Protein AF-A0A3C1A885-F1 (afdb_monomer_lite)

pLDDT: mean 93.58, std 5.58, range [60.38, 97.75]

Sequence (99 aa):
EGSVKLTDINEAVAAEGTKEALEAAEADIKSGKIKVFDTATFTVEGKALDSYLADVDTDENYTPDTEVIKDGYFHESEMRSAPYFDLNIDGITLLNKMF

Structure (mmCIF, N/CA/C/O backbone):
data_AF-A0A3C1A885-F1
#
_entry.id   AF-A0A3C1A885-F1
#
loop_
_atom_site.group_PDB
_atom_site.id
_atom_site.type_symbol
_atom_site.label_atom_id
_atom_site.label_alt_id
_atom_site.label_comp_id
_atom_site.label_asym_id
_atom_site.label_entity_id
_atom_site.label_seq_id
_atom_site.pdbx_PDB_ins_code
_atom_site.Cartn_x
_atom_site.Cartn_y
_atom_site.Cartn_z
_atom_site.occupancy
_atom_site.B_iso_or_equiv
_atom_site.auth_seq_id
_atom_site.auth_comp_id
_atom_site.auth_asym_id
_atom_site.auth_atom_id
_atom_site.pdbx_PDB_model_num
ATOM 1 N N . GLU A 1 1 ? 8.348 12.301 9.957 1.00 79.00 1 GLU A N 1
ATOM 2 C CA . GLU A 1 1 ? 7.207 12.011 10.854 1.00 79.00 1 GLU A CA 1
ATOM 3 C C . GLU A 1 1 ? 6.356 13.275 11.014 1.00 79.00 1 GLU A C 1
ATOM 5 O O . GLU A 1 1 ? 6.925 14.360 10.982 1.00 79.00 1 GLU A O 1
ATOM 10 N N . GLY A 1 2 ? 5.026 13.167 11.129 1.00 84.88 2 GLY A N 1
ATOM 11 C CA . GLY A 1 2 ? 4.135 14.309 11.417 1.00 84.88 2 GLY A CA 1
ATOM 12 C C . GLY A 1 2 ? 3.459 15.004 10.224 1.00 84.88 2 GLY A C 1
ATOM 13 O O . GLY A 1 2 ? 2.619 15.875 10.454 1.00 84.88 2 GLY A O 1
ATOM 14 N N . SER A 1 3 ? 3.769 14.615 8.981 1.00 88.38 3 SER A N 1
ATOM 15 C CA . SER A 1 3 ? 3.125 15.153 7.764 1.00 88.38 3 SER A CA 1
ATOM 16 C C . SER A 1 3 ? 1.689 14.659 7.553 1.00 88.38 3 SER A C 1
ATOM 18 O O . SER A 1 3 ? 0.923 15.293 6.837 1.00 88.38 3 SER A O 1
ATOM 20 N N . VAL A 1 4 ? 1.325 13.536 8.177 1.00 90.56 4 VAL A N 1
ATOM 21 C CA . VAL A 1 4 ? -0.011 12.929 8.132 1.00 90.56 4 VAL A CA 1
ATOM 22 C C . VAL A 1 4 ? -0.532 12.832 9.561 1.00 90.56 4 VAL A C 1
ATOM 24 O O . VAL A 1 4 ? 0.226 12.473 10.466 1.00 90.56 4 VAL A O 1
ATOM 27 N N . LYS A 1 5 ? -1.803 13.188 9.772 1.00 92.06 5 LYS A N 1
ATOM 28 C CA . LYS A 1 5 ? -2.471 13.147 11.078 1.00 92.06 5 LYS A CA 1
ATOM 29 C C . LYS A 1 5 ? -3.913 12.688 10.924 1.00 92.06 5 LYS A C 1
ATOM 31 O O . LYS A 1 5 ? -4.571 13.051 9.951 1.00 92.06 5 LYS A O 1
ATOM 36 N N . LEU A 1 6 ? -4.389 11.935 11.909 1.00 92.75 6 LEU A N 1
ATOM 37 C CA . LEU A 1 6 ? -5.800 11.606 12.055 1.00 92.75 6 LEU A CA 1
ATOM 38 C C . LEU A 1 6 ? -6.517 12.743 12.788 1.00 92.75 6 LEU A C 1
ATOM 40 O O . LEU A 1 6 ? -5.952 13.374 13.683 1.00 92.75 6 LEU A O 1
ATOM 44 N N . THR A 1 7 ? -7.752 13.021 12.384 1.00 93.94 7 THR A N 1
ATOM 45 C CA . THR A 1 7 ? -8.672 13.845 13.174 1.00 93.94 7 THR A CA 1
ATOM 46 C C . THR A 1 7 ? -9.214 13.042 14.352 1.00 93.94 7 THR A C 1
ATOM 48 O O . THR A 1 7 ? -9.151 11.812 14.348 1.00 93.94 7 THR A O 1
ATOM 51 N N . ASP A 1 8 ? -9.816 13.729 15.320 1.00 94.06 8 ASP A N 1
ATOM 52 C CA . ASP A 1 8 ? -10.474 13.069 16.446 1.00 94.06 8 ASP A CA 1
ATOM 53 C C . ASP A 1 8 ? -11.612 12.139 15.985 1.00 94.06 8 ASP A C 1
ATOM 55 O O . ASP A 1 8 ? -12.298 12.393 14.987 1.00 94.06 8 ASP A O 1
ATOM 59 N N . ILE A 1 9 ? -11.810 11.049 16.728 1.00 94.38 9 ILE A N 1
ATOM 60 C CA . ILE A 1 9 ? -12.836 10.040 16.449 1.00 94.38 9 ILE A CA 1
ATOM 61 C C . ILE A 1 9 ? -14.205 10.564 16.890 1.00 94.38 9 ILE A C 1
ATOM 63 O O . ILE A 1 9 ? -14.365 11.080 17.994 1.00 94.38 9 ILE A O 1
ATOM 67 N N . ASN A 1 10 ? -15.226 10.369 16.052 1.00 95.81 10 ASN A N 1
ATOM 68 C CA . ASN A 1 10 ? -16.608 10.604 16.454 1.00 95.81 10 ASN A CA 1
ATOM 69 C C . ASN A 1 10 ? -17.122 9.435 17.313 1.00 95.81 10 ASN A C 1
ATOM 71 O O . ASN A 1 10 ? -17.649 8.447 16.796 1.00 95.81 10 ASN A O 1
ATOM 75 N N . GLU A 1 11 ? -16.990 9.568 18.631 1.00 93.62 11 GLU A N 1
ATOM 76 C CA . GLU A 1 11 ? -17.381 8.544 19.611 1.00 93.62 11 GLU A CA 1
ATOM 77 C C . GLU A 1 11 ? -18.879 8.193 19.580 1.00 93.62 11 GLU A C 1
ATOM 79 O O . GLU A 1 11 ? -19.260 7.115 20.021 1.00 93.62 11 GLU A O 1
ATOM 84 N N . ALA A 1 12 ? -19.742 9.049 19.017 1.00 95.88 12 ALA A N 1
ATOM 85 C CA . ALA A 1 12 ? -21.178 8.768 18.923 1.00 95.88 12 ALA A CA 1
ATOM 86 C C . ALA A 1 12 ? -21.530 7.691 17.881 1.00 95.88 12 ALA A C 1
ATOM 88 O O . ALA A 1 12 ? -22.640 7.160 17.901 1.00 95.88 12 ALA A O 1
ATOM 89 N N . VAL A 1 13 ? -20.622 7.405 16.942 1.00 96.38 13 VAL A N 1
ATOM 90 C CA . VAL A 1 13 ? -20.850 6.456 15.835 1.00 96.38 13 VAL A CA 1
ATOM 91 C C . VAL A 1 13 ? -19.765 5.393 15.722 1.00 96.38 13 VAL A C 1
ATOM 93 O O . VAL A 1 13 ? -19.976 4.379 15.059 1.00 96.38 13 VAL A O 1
ATOM 96 N N . ALA A 1 14 ? -18.605 5.619 16.338 1.00 96.44 14 ALA A N 1
ATOM 97 C CA . ALA A 1 14 ? -17.533 4.644 16.361 1.00 96.44 14 ALA A CA 1
ATOM 98 C C . ALA A 1 14 ? -17.965 3.402 17.151 1.00 96.44 14 ALA A C 1
ATOM 100 O O . ALA A 1 14 ? -18.507 3.500 18.251 1.00 96.44 14 ALA A O 1
ATOM 101 N N . ALA A 1 15 ? -17.708 2.224 16.586 1.00 97.44 15 ALA A N 1
ATOM 102 C CA . ALA A 1 15 ? -17.913 0.973 17.300 1.00 97.44 15 ALA A CA 1
ATOM 103 C C . ALA A 1 15 ? -16.904 0.845 18.454 1.00 97.44 15 ALA A C 1
ATOM 105 O O . ALA A 1 15 ? -15.793 1.385 18.385 1.00 97.44 15 ALA A O 1
ATOM 106 N N . GLU A 1 16 ? -17.266 0.091 19.490 1.00 96.38 16 GLU A N 1
ATOM 107 C CA . GLU A 1 16 ? -16.341 -0.276 20.565 1.00 96.38 16 GLU A CA 1
ATOM 108 C C . GLU A 1 16 ? -15.069 -0.921 19.981 1.00 96.38 16 GLU A C 1
ATOM 110 O O . GLU A 1 16 ? -15.148 -1.745 19.068 1.00 96.38 16 GLU A O 1
ATOM 115 N N . GLY A 1 17 ? -13.892 -0.507 20.461 1.00 96.31 17 GLY A N 1
ATOM 116 C CA . GLY A 1 17 ? -12.595 -0.974 19.955 1.00 96.31 17 GLY A CA 1
ATOM 117 C C . GLY A 1 17 ? -12.019 -0.184 18.771 1.00 96.31 17 GLY A C 1
ATOM 118 O O . GLY A 1 17 ? -10.881 -0.430 18.371 1.00 96.31 17 GLY A O 1
ATOM 119 N N . THR A 1 18 ? -12.766 0.764 18.184 1.00 96.88 18 THR A N 1
ATOM 120 C CA . THR A 1 18 ? -12.292 1.532 17.011 1.00 96.88 18 THR A CA 1
ATOM 121 C C . THR A 1 18 ? -11.036 2.342 17.328 1.00 96.88 18 THR A C 1
ATOM 123 O O . THR A 1 18 ? -10.109 2.388 16.521 1.00 96.88 18 THR A O 1
ATOM 126 N N . LYS A 1 19 ? -10.995 2.983 18.499 1.00 95.38 19 LYS A N 1
ATOM 127 C CA . LYS A 1 19 ? -9.870 3.833 18.896 1.00 95.38 19 LYS A CA 1
ATOM 128 C C . LYS A 1 19 ? -8.602 3.011 19.093 1.00 95.38 19 LYS A C 1
ATOM 130 O O . LYS A 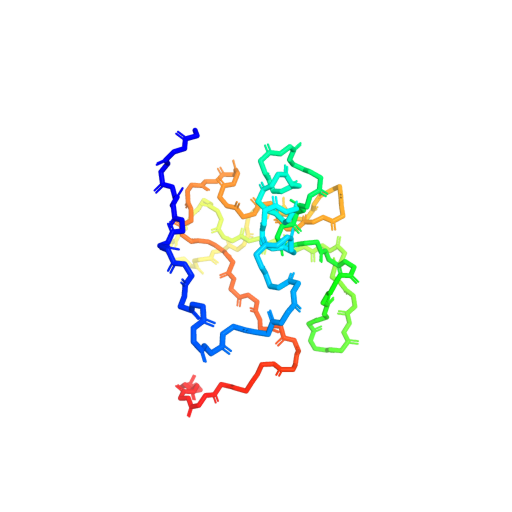1 19 ? -7.566 3.346 18.532 1.00 95.38 19 LYS A O 1
ATOM 135 N N . GLU A 1 20 ? -8.715 1.901 19.809 1.00 96.06 20 GLU A N 1
ATOM 136 C CA . GLU A 1 20 ? -7.615 0.984 20.090 1.00 96.06 20 GLU A CA 1
ATOM 137 C C . GLU A 1 20 ? -7.059 0.372 18.797 1.00 96.06 20 GLU A C 1
ATOM 139 O O . GLU A 1 20 ? -5.844 0.270 18.629 1.00 96.06 20 GLU A O 1
ATOM 144 N N . ALA A 1 21 ? -7.934 0.008 17.853 1.00 96.69 21 ALA A N 1
ATOM 145 C CA . ALA A 1 21 ? -7.524 -0.513 16.552 1.00 96.69 21 ALA A CA 1
ATOM 146 C C . ALA A 1 21 ? -6.777 0.535 15.709 1.00 96.69 21 ALA A C 1
ATOM 148 O O . ALA A 1 21 ? -5.773 0.206 15.075 1.00 96.69 21 ALA A O 1
ATOM 149 N N . LEU A 1 22 ? -7.234 1.793 15.715 1.00 96.25 22 LEU A N 1
ATOM 150 C CA . LEU A 1 22 ? -6.566 2.887 15.006 1.00 96.25 22 LEU A CA 1
ATOM 151 C C . LEU A 1 22 ? -5.202 3.216 15.616 1.00 96.25 22 LEU A C 1
ATOM 153 O O . LEU A 1 22 ? -4.231 3.342 14.876 1.00 96.25 22 LEU A O 1
ATOM 157 N N . GLU A 1 23 ? -5.105 3.300 16.944 1.00 95.25 23 GLU A N 1
ATOM 158 C CA . GLU A 1 23 ? -3.836 3.544 17.643 1.00 95.25 23 GLU A CA 1
ATOM 159 C C . GLU A 1 23 ? -2.822 2.418 17.378 1.00 95.25 23 GLU A C 1
ATOM 161 O O . GLU A 1 23 ? -1.644 2.686 17.125 1.00 95.25 23 GLU A O 1
ATOM 166 N N . ALA A 1 24 ? -3.277 1.158 17.363 1.00 97.19 24 ALA A N 1
ATOM 167 C CA . ALA A 1 24 ? -2.438 0.013 17.018 1.00 97.19 24 ALA A CA 1
ATOM 168 C C . ALA A 1 24 ? -1.949 0.071 15.561 1.00 97.19 24 ALA A C 1
ATOM 170 O O . ALA A 1 24 ? -0.755 -0.099 15.306 1.00 97.19 24 ALA A O 1
ATOM 171 N N . ALA A 1 25 ? -2.842 0.361 14.609 1.00 96.69 25 ALA A N 1
ATOM 172 C CA . ALA A 1 25 ? -2.478 0.503 13.201 1.00 96.69 25 ALA A CA 1
ATOM 173 C C . ALA A 1 25 ? -1.518 1.683 12.974 1.00 96.69 25 ALA A C 1
ATOM 175 O O . ALA A 1 25 ? -0.550 1.555 12.228 1.00 96.69 25 ALA A O 1
ATOM 176 N N . GLU A 1 26 ? -1.732 2.815 13.648 1.00 94.94 26 GLU A N 1
ATOM 177 C CA . GLU A 1 26 ? -0.844 3.977 13.573 1.00 94.94 26 GLU A CA 1
ATOM 178 C C . GLU A 1 26 ? 0.567 3.638 14.073 1.00 94.94 26 GLU A C 1
ATOM 180 O O . GLU A 1 26 ? 1.554 3.978 13.415 1.00 94.94 26 GLU A O 1
ATOM 185 N N . ALA A 1 27 ? 0.682 2.941 15.208 1.00 95.69 27 ALA A N 1
ATOM 186 C CA . ALA A 1 27 ? 1.968 2.496 15.742 1.00 95.69 27 ALA A CA 1
ATOM 187 C C . ALA A 1 27 ? 2.674 1.499 14.803 1.00 95.69 27 ALA A C 1
ATOM 189 O O . ALA A 1 27 ? 3.884 1.601 14.568 1.00 95.69 27 ALA A O 1
ATOM 190 N N . ASP A 1 28 ? 1.925 0.564 14.221 1.00 97.00 28 ASP A N 1
ATOM 191 C CA . ASP A 1 28 ? 2.456 -0.425 13.285 1.00 97.00 28 ASP A CA 1
ATOM 192 C C . ASP A 1 28 ? 2.902 0.210 11.953 1.00 97.00 28 ASP A C 1
ATOM 194 O O . ASP A 1 28 ? 3.927 -0.188 11.399 1.00 97.00 28 ASP A O 1
ATOM 198 N N . ILE A 1 29 ? 2.206 1.241 11.462 1.00 94.62 29 ILE A N 1
ATOM 199 C CA . ILE A 1 29 ? 2.631 2.017 10.285 1.00 94.62 29 ILE A CA 1
ATOM 200 C C . ILE A 1 29 ? 3.892 2.829 10.606 1.00 94.62 29 ILE A C 1
ATOM 202 O O . ILE A 1 29 ? 4.857 2.797 9.844 1.00 94.62 29 ILE A O 1
ATOM 206 N N . LYS A 1 30 ? 3.934 3.521 11.754 1.00 93.12 30 LYS A N 1
ATOM 207 C CA . LYS A 1 30 ? 5.103 4.319 12.177 1.00 93.12 30 LYS A CA 1
ATOM 208 C C . LYS A 1 30 ? 6.362 3.478 12.361 1.00 93.12 30 LYS A C 1
ATOM 210 O O . LYS A 1 30 ? 7.451 3.927 12.017 1.00 93.12 30 LYS A O 1
ATOM 215 N N . SER A 1 31 ? 6.218 2.269 12.900 1.00 95.25 31 SER A N 1
ATOM 216 C CA . SER A 1 31 ? 7.332 1.328 13.065 1.00 95.25 31 SER A CA 1
ATOM 217 C C . SER A 1 31 ? 7.742 0.634 11.761 1.00 95.25 31 SER A C 1
ATOM 219 O O . SER A 1 31 ? 8.767 -0.044 11.733 1.00 95.25 31 SER A O 1
ATOM 221 N N . GLY A 1 32 ? 6.966 0.795 10.684 1.00 93.19 32 GLY A N 1
ATOM 222 C CA . GLY A 1 32 ? 7.182 0.119 9.407 1.00 93.19 32 GLY A CA 1
ATOM 223 C C . GLY A 1 32 ? 6.803 -1.363 9.416 1.00 93.19 32 GLY A C 1
ATOM 224 O O . GLY A 1 32 ? 7.125 -2.065 8.459 1.00 93.19 32 GLY A O 1
ATOM 225 N N . LYS A 1 33 ? 6.135 -1.842 10.475 1.00 96.06 33 LYS A N 1
ATOM 226 C CA . LYS A 1 33 ? 5.609 -3.209 10.573 1.00 96.06 33 LYS A CA 1
ATOM 227 C C . LYS A 1 33 ? 4.481 -3.440 9.572 1.00 96.06 33 LYS A C 1
ATOM 229 O O . LYS A 1 33 ? 4.443 -4.494 8.948 1.00 96.06 33 LYS A O 1
ATOM 234 N N . ILE A 1 34 ? 3.580 -2.469 9.415 1.00 96.31 34 ILE A N 1
ATOM 235 C CA . ILE A 1 34 ? 2.607 -2.471 8.320 1.00 96.31 34 ILE A CA 1
ATOM 236 C C . ILE A 1 34 ? 3.238 -1.787 7.112 1.00 96.31 34 ILE A C 1
ATOM 238 O O . ILE A 1 34 ? 3.624 -0.618 7.168 1.00 96.31 34 ILE A O 1
ATOM 242 N N . LYS A 1 35 ? 3.282 -2.515 5.998 1.00 95.62 35 LYS A N 1
ATOM 243 C CA . LYS A 1 35 ? 3.518 -1.967 4.665 1.00 95.62 35 LYS A CA 1
ATOM 244 C C . LYS A 1 35 ? 2.156 -1.815 3.997 1.00 95.62 35 LYS A C 1
ATOM 246 O O . LYS A 1 35 ? 1.465 -2.803 3.790 1.00 95.62 35 LYS A O 1
ATOM 251 N N . VAL A 1 36 ? 1.739 -0.578 3.714 1.00 94.31 36 VAL A N 1
ATOM 252 C CA . VAL A 1 36 ? 0.375 -0.279 3.217 1.00 94.31 36 VAL A CA 1
ATOM 253 C C . VAL A 1 36 ? 0.053 -1.043 1.927 1.00 94.31 36 VAL A C 1
ATOM 255 O O . VAL A 1 36 ? -1.085 -1.457 1.737 1.00 94.31 36 VAL A O 1
ATOM 258 N N . PHE A 1 37 ? 1.062 -1.275 1.086 1.00 96.06 37 PHE A N 1
ATOM 259 C CA . PHE A 1 37 ? 0.951 -2.036 -0.157 1.00 96.06 37 PHE A CA 1
ATOM 260 C C . PHE A 1 37 ? 1.669 -3.395 -0.078 1.00 96.06 37 PHE A C 1
ATOM 262 O O . PHE A 1 37 ? 2.397 -3.774 -0.995 1.00 96.06 37 PHE A O 1
ATOM 269 N N . 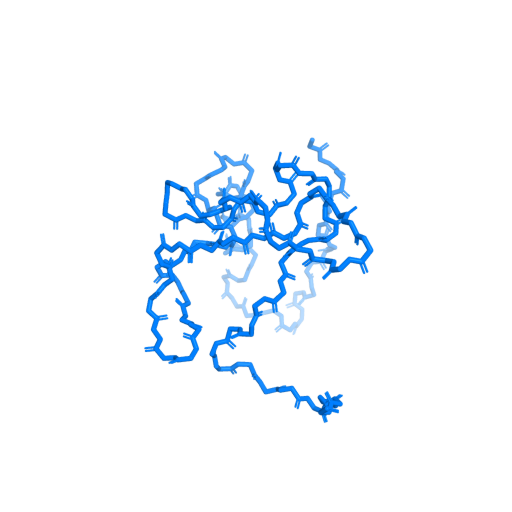ASP A 1 38 ? 1.494 -4.122 1.028 1.00 97.50 38 ASP A N 1
ATOM 270 C CA . ASP A 1 38 ? 1.926 -5.520 1.161 1.00 97.50 38 ASP A CA 1
ATOM 271 C C . ASP A 1 38 ? 1.185 -6.409 0.147 1.00 97.50 38 ASP A C 1
ATOM 273 O O . ASP A 1 38 ? -0.044 -6.522 0.174 1.00 97.50 38 ASP A O 1
ATOM 277 N N . THR A 1 39 ? 1.941 -7.047 -0.746 1.00 97.44 39 THR A N 1
ATOM 278 C CA . THR A 1 39 ? 1.416 -7.832 -1.877 1.00 97.44 39 THR A CA 1
ATOM 279 C C . THR A 1 39 ? 0.687 -9.104 -1.450 1.00 97.44 39 THR A C 1
ATOM 281 O O . THR A 1 39 ? -0.085 -9.654 -2.231 1.00 97.44 39 THR A O 1
ATOM 284 N N . ALA A 1 40 ? 0.856 -9.558 -0.205 1.00 97.12 40 ALA A N 1
ATOM 285 C CA . ALA A 1 40 ? 0.103 -10.686 0.336 1.00 97.12 40 ALA A CA 1
ATOM 286 C C . ALA A 1 40 ? -1.325 -10.301 0.767 1.00 97.12 40 ALA A C 1
ATOM 288 O O . ALA A 1 40 ? -2.145 -11.180 1.039 1.00 97.12 40 ALA A O 1
ATOM 289 N N . THR A 1 41 ? -1.629 -9.002 0.863 1.00 96.62 41 THR A N 1
ATOM 290 C CA . THR A 1 41 ? -2.919 -8.499 1.369 1.00 96.62 41 THR A CA 1
ATOM 291 C C . THR A 1 41 ? -3.939 -8.209 0.272 1.00 96.62 41 THR A C 1
ATOM 293 O O . THR A 1 41 ? -5.116 -8.002 0.574 1.00 96.62 41 THR A O 1
ATOM 296 N N . PHE A 1 42 ? -3.518 -8.218 -0.994 1.00 97.38 42 PHE A N 1
ATOM 297 C CA . PHE A 1 42 ? -4.379 -7.929 -2.133 1.00 97.38 42 PHE A CA 1
ATOM 298 C C . PHE A 1 42 ? -3.990 -8.735 -3.375 1.00 97.38 42 PHE A C 1
ATOM 300 O O . PHE A 1 42 ? -2.939 -9.367 -3.432 1.00 97.38 42 PHE A O 1
ATOM 307 N N . THR A 1 43 ? -4.855 -8.704 -4.385 1.00 97.75 43 THR A N 1
ATOM 308 C CA . THR A 1 43 ? -4.603 -9.304 -5.698 1.00 97.75 43 THR A CA 1
ATOM 309 C C . THR A 1 43 ? -4.876 -8.292 -6.801 1.00 97.75 43 THR A C 1
ATOM 311 O O . THR A 1 43 ? -5.590 -7.305 -6.598 1.00 97.75 43 THR A O 1
ATOM 314 N N . VAL A 1 44 ? -4.289 -8.538 -7.969 1.00 97.06 44 VAL A N 1
ATOM 315 C CA . VAL A 1 44 ? -4.526 -7.774 -9.197 1.00 97.06 44 VAL A CA 1
ATOM 316 C C . VAL A 1 44 ? -4.863 -8.768 -10.300 1.00 97.06 44 VAL A C 1
ATOM 318 O O . VAL A 1 44 ? -4.096 -9.696 -10.561 1.00 97.06 44 VAL A O 1
ATOM 321 N N . GLU A 1 45 ? -6.034 -8.612 -10.919 1.00 95.44 45 GLU A N 1
ATOM 322 C CA . GLU A 1 45 ? -6.548 -9.533 -11.946 1.00 95.44 45 GLU A CA 1
ATOM 323 C C . GLU A 1 45 ? -6.623 -10.997 -11.466 1.00 95.44 45 GLU A C 1
ATOM 325 O O . GLU A 1 45 ? -6.377 -11.948 -12.216 1.00 95.44 45 GLU A O 1
ATOM 330 N N . GLY A 1 46 ? -6.950 -11.190 -10.188 1.00 97.19 46 GLY A N 1
ATOM 331 C CA . GLY A 1 46 ? -7.053 -12.489 -9.527 1.00 97.19 46 GLY A CA 1
ATOM 332 C C . GLY A 1 46 ? -5.712 -13.160 -9.228 1.00 97.19 46 GLY A C 1
ATOM 333 O O . GLY A 1 46 ? -5.697 -14.355 -8.925 1.00 97.19 46 GLY A O 1
ATOM 334 N N . LYS A 1 47 ? -4.588 -12.442 -9.337 1.00 97.00 47 LYS A N 1
ATOM 335 C CA . LYS A 1 47 ? -3.237 -12.988 -9.146 1.00 97.00 47 LYS A CA 1
ATOM 336 C C . LYS A 1 47 ? -2.494 -12.285 -8.015 1.00 97.00 47 LYS A C 1
ATOM 338 O O . LYS A 1 47 ? -2.717 -11.105 -7.747 1.00 97.00 47 LYS A O 1
ATOM 343 N N . ALA A 1 48 ? -1.594 -13.038 -7.383 1.00 95.75 48 ALA A N 1
ATOM 344 C CA . ALA A 1 48 ? -0.554 -12.467 -6.539 1.00 95.75 48 ALA A CA 1
ATOM 345 C C . ALA A 1 48 ? 0.382 -11.602 -7.392 1.00 95.75 48 ALA A C 1
ATOM 347 O O . ALA A 1 48 ? 0.556 -11.851 -8.590 1.00 95.75 48 ALA A O 1
ATOM 348 N N . LEU A 1 49 ? 0.955 -10.582 -6.766 1.00 96.38 49 LEU A N 1
ATOM 349 C CA . LEU A 1 49 ? 1.767 -9.585 -7.437 1.00 96.38 49 LEU A CA 1
ATOM 350 C C . LEU A 1 49 ? 3.217 -9.695 -6.954 1.00 96.38 49 LEU A C 1
ATOM 352 O O . LEU A 1 49 ? 3.580 -9.122 -5.934 1.00 96.38 49 LEU A O 1
ATOM 356 N N . ASP A 1 50 ? 4.032 -10.444 -7.696 1.00 95.88 50 ASP A N 1
ATOM 357 C CA . ASP A 1 50 ? 5.412 -10.758 -7.296 1.00 95.88 50 ASP A CA 1
ATOM 358 C C . ASP A 1 50 ? 6.462 -9.810 -7.912 1.00 95.88 50 ASP A C 1
ATOM 360 O O . ASP A 1 50 ? 7.596 -9.751 -7.440 1.00 95.88 50 ASP A O 1
ATOM 364 N N . SER A 1 51 ? 6.108 -9.104 -8.990 1.00 96.88 51 SER A N 1
ATOM 365 C CA . SER A 1 51 ? 6.967 -8.157 -9.715 1.00 96.88 51 SER A CA 1
ATOM 366 C C . SER A 1 51 ? 6.109 -7.121 -10.433 1.00 96.88 51 SER A C 1
ATOM 368 O O . SER A 1 51 ? 5.016 -7.433 -10.921 1.00 96.88 51 SER A O 1
ATOM 370 N N . TYR A 1 52 ? 6.601 -5.887 -10.474 1.00 97.19 52 TYR A N 1
ATOM 371 C CA . TYR A 1 52 ? 6.012 -4.800 -11.235 1.00 97.19 52 TYR A CA 1
ATOM 372 C C . TYR A 1 52 ? 7.083 -3.778 -11.619 1.00 97.19 52 TYR A C 1
ATOM 374 O O . TYR A 1 52 ? 7.723 -3.178 -10.754 1.00 97.19 52 TYR A O 1
ATOM 382 N N . LEU A 1 53 ? 7.243 -3.550 -12.925 1.00 96.88 53 LEU A N 1
ATOM 383 C CA . LEU A 1 53 ? 7.987 -2.401 -13.428 1.00 96.88 53 LEU A CA 1
ATOM 384 C C . LEU A 1 53 ? 7.049 -1.194 -13.438 1.00 96.88 53 LEU A C 1
ATOM 386 O O . LEU A 1 53 ? 6.018 -1.235 -14.106 1.00 96.88 53 LEU A O 1
ATOM 390 N N . ALA A 1 54 ? 7.414 -0.139 -12.718 1.00 95.75 54 ALA A N 1
ATOM 391 C CA . ALA A 1 54 ? 6.731 1.147 -12.742 1.00 95.75 54 ALA A CA 1
ATOM 392 C C . ALA A 1 54 ? 7.540 2.181 -13.539 1.00 95.75 54 ALA A C 1
ATOM 394 O O . ALA A 1 54 ? 8.765 2.086 -13.642 1.00 95.75 54 ALA A O 1
ATOM 395 N N . ASP A 1 55 ? 6.835 3.174 -14.080 1.00 94.62 55 ASP A N 1
ATOM 396 C CA . ASP A 1 55 ? 7.406 4.378 -14.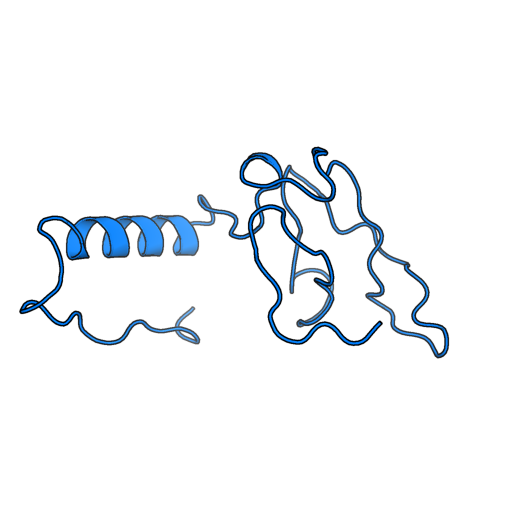696 1.00 94.62 55 ASP A CA 1
ATOM 397 C C . ASP A 1 55 ? 7.871 5.345 -13.594 1.00 94.62 55 ASP A C 1
ATOM 399 O O . ASP A 1 55 ? 7.102 6.163 -13.070 1.00 94.62 55 ASP A O 1
ATOM 403 N N . VAL A 1 56 ? 9.123 5.195 -13.166 1.00 93.50 56 VAL A N 1
ATOM 404 C CA . VAL A 1 56 ? 9.728 6.023 -12.117 1.00 93.50 56 VAL A CA 1
ATOM 405 C C . VAL A 1 56 ? 10.499 7.174 -12.758 1.00 93.50 56 VAL A C 1
ATOM 407 O O . VAL A 1 56 ? 10.297 8.336 -12.382 1.00 93.50 56 VAL A O 1
ATOM 410 N N . ASP A 1 57 ? 11.308 6.884 -13.770 1.00 93.00 57 ASP A N 1
ATOM 411 C CA . ASP A 1 57 ? 12.057 7.861 -14.555 1.00 93.00 57 ASP A CA 1
ATOM 412 C C . ASP A 1 57 ? 11.252 8.272 -15.798 1.00 93.00 57 ASP A C 1
ATOM 414 O O . ASP A 1 57 ? 11.648 8.023 -16.936 1.00 93.00 57 ASP A O 1
ATOM 418 N N . THR A 1 58 ? 10.118 8.944 -15.553 1.00 91.62 58 THR A N 1
ATOM 419 C CA . THR A 1 58 ? 9.118 9.264 -16.583 1.00 91.62 58 THR A CA 1
ATOM 420 C C . THR A 1 58 ? 9.713 9.896 -17.837 1.00 91.62 58 THR A C 1
ATOM 422 O O . THR A 1 58 ? 10.284 10.993 -17.805 1.00 91.62 58 THR A O 1
ATOM 425 N N . ASP A 1 59 ? 9.477 9.224 -18.960 1.00 92.75 59 ASP A N 1
ATOM 426 C CA . ASP A 1 59 ? 9.752 9.703 -20.308 1.00 92.75 59 ASP A CA 1
ATOM 427 C C . ASP A 1 59 ? 8.454 10.052 -21.067 1.00 92.75 59 ASP A C 1
ATOM 429 O O . ASP A 1 59 ? 7.345 9.967 -20.540 1.00 92.75 59 ASP A O 1
ATOM 433 N N . GLU A 1 60 ? 8.577 10.487 -22.326 1.00 95.00 60 GLU A N 1
ATOM 434 C CA . GLU A 1 60 ? 7.416 10.840 -23.162 1.00 95.00 60 GLU A CA 1
ATOM 435 C C . GLU A 1 60 ? 6.481 9.651 -23.453 1.00 95.00 60 GLU A C 1
ATOM 437 O O . GLU A 1 60 ? 5.327 9.858 -23.834 1.00 95.00 60 GLU A O 1
ATOM 442 N N . ASN A 1 61 ? 6.967 8.419 -23.290 1.00 95.06 61 ASN A N 1
ATOM 443 C CA . ASN A 1 61 ? 6.224 7.188 -23.537 1.00 95.06 61 ASN A CA 1
ATOM 444 C C . ASN A 1 61 ? 5.706 6.537 -22.247 1.00 95.06 61 ASN A C 1
ATOM 446 O O . ASN A 1 61 ? 5.016 5.521 -22.348 1.00 95.06 61 ASN A O 1
ATOM 450 N N . TYR A 1 62 ? 6.011 7.102 -21.072 1.00 91.25 62 TYR A N 1
ATOM 451 C CA . TYR A 1 62 ? 5.729 6.510 -19.760 1.00 91.25 62 TYR A CA 1
ATOM 452 C C . TYR A 1 62 ? 6.258 5.074 -19.660 1.00 91.25 62 TYR A C 1
ATOM 454 O O . TYR A 1 62 ? 5.546 4.154 -19.248 1.00 91.25 62 TYR A O 1
ATOM 462 N N . THR A 1 63 ? 7.477 4.860 -20.157 1.00 94.81 63 THR A N 1
ATOM 463 C CA . THR A 1 63 ? 8.077 3.529 -20.234 1.00 94.81 63 THR A CA 1
ATOM 464 C C . THR A 1 63 ? 8.357 2.985 -18.830 1.00 94.81 63 THR A C 1
ATOM 466 O O . THR A 1 63 ? 9.168 3.567 -18.121 1.00 94.81 63 T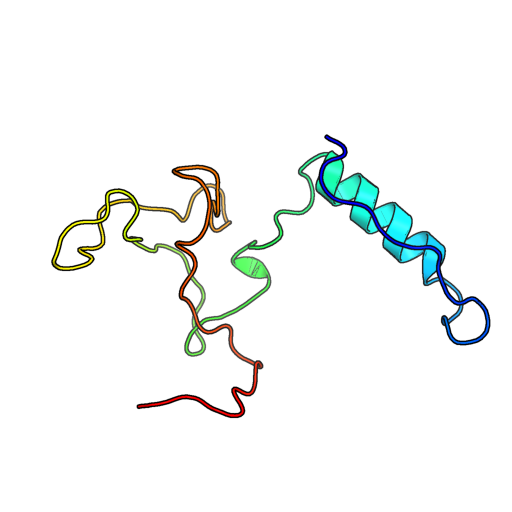HR A O 1
ATOM 469 N N . PRO A 1 64 ? 7.803 1.822 -18.438 1.00 95.75 64 PRO A N 1
ATOM 470 C CA . PRO A 1 64 ? 8.155 1.211 -17.162 1.00 95.75 64 PRO A CA 1
ATOM 471 C C . PRO A 1 64 ? 9.650 0.879 -17.085 1.00 95.75 64 PRO A C 1
ATOM 473 O O . PRO A 1 64 ? 10.168 0.141 -17.929 1.00 95.75 64 PRO A O 1
ATOM 476 N N . ASP A 1 65 ? 10.333 1.398 -16.067 1.00 96.38 65 ASP A N 1
ATOM 477 C CA . ASP A 1 65 ? 11.800 1.391 -15.989 1.00 96.38 65 ASP A CA 1
ATOM 478 C C . ASP A 1 65 ? 12.355 0.822 -14.673 1.00 96.38 65 ASP A C 1
ATOM 480 O O . ASP A 1 65 ? 13.489 0.334 -14.646 1.00 96.38 65 ASP A O 1
ATOM 484 N N . THR A 1 66 ? 11.559 0.814 -13.601 1.00 96.75 66 THR A N 1
ATOM 485 C CA . THR A 1 66 ? 12.035 0.470 -12.257 1.00 96.75 66 THR A CA 1
ATOM 486 C C . THR A 1 66 ? 11.189 -0.632 -11.638 1.00 96.75 66 THR A C 1
ATOM 488 O O . THR A 1 66 ? 9.972 -0.513 -11.539 1.00 96.75 66 THR A O 1
ATOM 491 N N . GLU A 1 67 ? 11.836 -1.702 -11.168 1.00 97.56 67 GLU A N 1
ATOM 492 C CA . GLU A 1 67 ? 11.171 -2.746 -10.382 1.00 97.56 67 GLU A CA 1
ATOM 493 C C . GLU A 1 67 ? 10.861 -2.204 -8.986 1.00 97.56 67 GLU A C 1
ATOM 495 O O . GLU A 1 67 ? 11.771 -1.835 -8.236 1.00 97.56 67 GLU A O 1
ATOM 500 N N . VAL A 1 68 ? 9.575 -2.145 -8.649 1.00 96.62 68 VAL A N 1
ATOM 501 C CA . VAL A 1 68 ? 9.091 -1.514 -7.412 1.00 96.62 68 VAL A CA 1
ATOM 502 C C . VAL A 1 68 ? 8.514 -2.507 -6.413 1.00 96.62 68 VAL A C 1
ATOM 504 O O . VAL A 1 68 ? 8.162 -2.103 -5.302 1.00 96.62 68 VAL A O 1
ATOM 507 N N . ILE A 1 69 ? 8.457 -3.798 -6.751 1.00 96.94 69 ILE A N 1
ATOM 508 C CA . ILE A 1 69 ? 8.118 -4.841 -5.786 1.00 96.94 69 ILE A CA 1
ATOM 509 C C . ILE A 1 69 ? 9.393 -5.453 -5.247 1.00 96.94 69 ILE A C 1
ATOM 511 O O . ILE A 1 69 ? 10.194 -6.068 -5.950 1.00 96.94 69 ILE A O 1
ATOM 515 N N . LYS A 1 70 ? 9.575 -5.280 -3.945 1.00 95.69 70 LYS A N 1
ATOM 516 C CA . LYS A 1 70 ? 10.712 -5.816 -3.217 1.00 95.69 70 LYS A CA 1
ATOM 517 C C . LYS A 1 70 ? 10.291 -6.090 -1.779 1.00 95.69 70 LYS A C 1
ATOM 519 O O . LYS A 1 70 ? 9.340 -5.511 -1.268 1.00 95.69 70 LYS A O 1
ATOM 524 N N . ASP A 1 71 ? 10.935 -7.078 -1.162 1.00 95.44 71 ASP A N 1
ATOM 525 C CA . ASP A 1 71 ? 10.688 -7.472 0.229 1.00 95.44 71 ASP A CA 1
ATOM 526 C C . ASP A 1 71 ? 9.196 -7.742 0.554 1.00 95.44 71 ASP A C 1
ATOM 528 O O . ASP A 1 71 ? 8.755 -7.583 1.691 1.00 95.44 71 ASP A O 1
ATOM 532 N N . GLY A 1 72 ? 8.418 -8.177 -0.449 1.00 95.81 72 GLY A N 1
ATOM 533 C CA . GLY A 1 72 ? 7.002 -8.536 -0.322 1.00 95.81 72 GLY A CA 1
ATOM 534 C C . GLY A 1 72 ? 6.003 -7.377 -0.426 1.00 95.81 72 GLY A C 1
ATOM 535 O O . GLY A 1 72 ? 4.809 -7.605 -0.239 1.00 95.81 72 GLY A O 1
ATOM 536 N N . TYR A 1 73 ? 6.428 -6.150 -0.737 1.00 97.12 73 TYR A N 1
ATOM 537 C CA . TYR A 1 73 ? 5.514 -5.013 -0.868 1.00 97.12 73 TYR A CA 1
ATOM 538 C C . TYR A 1 73 ? 5.863 -4.095 -2.046 1.00 97.12 73 TYR A C 1
ATOM 540 O O . TYR A 1 73 ? 6.983 -4.091 -2.553 1.00 97.12 73 TYR A O 1
ATOM 548 N N . PHE A 1 74 ? 4.881 -3.314 -2.492 1.00 97.25 74 PHE A N 1
ATOM 549 C CA . PHE A 1 74 ? 5.076 -2.268 -3.494 1.00 97.25 74 PHE A CA 1
ATOM 550 C C . PHE A 1 74 ? 5.660 -1.019 -2.814 1.00 97.25 74 PHE A C 1
ATOM 552 O O . PHE A 1 74 ? 5.020 -0.414 -1.949 1.00 97.25 74 PHE A O 1
ATOM 559 N N . HIS A 1 75 ? 6.863 -0.607 -3.210 1.00 95.69 75 HIS A N 1
ATOM 560 C CA . HIS A 1 75 ? 7.644 0.467 -2.581 1.00 95.69 75 HIS A CA 1
ATOM 561 C C . HIS A 1 75 ? 7.186 1.895 -2.950 1.00 95.69 75 HIS A C 1
ATOM 563 O O . HIS A 1 75 ? 8.023 2.754 -3.203 1.00 95.69 75 HIS A O 1
ATOM 569 N N . GLU A 1 76 ? 5.879 2.186 -2.962 1.00 91.00 76 GLU A N 1
ATOM 570 C CA . GLU A 1 76 ? 5.333 3.487 -3.395 1.00 91.00 76 GLU A CA 1
ATOM 571 C C . GLU A 1 76 ? 5.977 4.654 -2.634 1.00 91.00 76 GLU A C 1
ATOM 573 O O . GLU A 1 76 ? 6.111 4.635 -1.411 1.00 91.00 76 GLU A O 1
ATOM 578 N N . SER A 1 77 ? 6.321 5.717 -3.361 1.00 88.56 77 SER A N 1
ATOM 579 C CA . SER A 1 77 ? 7.032 6.895 -2.843 1.00 88.56 77 SER A CA 1
ATOM 580 C C . SER A 1 77 ? 8.484 6.689 -2.365 1.00 88.56 77 SER A C 1
ATOM 582 O O . SER A 1 77 ? 9.086 7.650 -1.882 1.00 88.56 77 SER A O 1
ATOM 584 N N . GLU A 1 78 ? 9.075 5.491 -2.489 1.00 91.62 78 GLU A N 1
ATOM 585 C CA . GLU A 1 78 ? 10.469 5.255 -2.062 1.00 91.62 78 GLU A CA 1
ATOM 586 C C . GLU A 1 78 ? 11.500 5.465 -3.187 1.00 91.62 78 GLU A C 1
ATOM 588 O O . GLU A 1 78 ? 12.571 6.010 -2.925 1.00 91.62 78 GLU A O 1
ATOM 593 N N . MET A 1 79 ? 11.183 5.087 -4.435 1.00 91.31 79 MET A N 1
ATOM 594 C CA . MET A 1 79 ? 12.081 5.296 -5.591 1.00 91.31 79 MET A CA 1
ATOM 595 C C . MET A 1 79 ? 12.015 6.728 -6.147 1.00 91.31 79 MET A C 1
ATOM 597 O O . MET A 1 79 ? 13.021 7.310 -6.542 1.00 91.31 79 MET A O 1
ATOM 601 N N . ARG A 1 80 ? 10.824 7.327 -6.106 1.00 91.56 80 ARG A N 1
ATOM 602 C CA . ARG A 1 80 ? 10.553 8.752 -6.335 1.00 91.56 80 ARG A CA 1
ATOM 603 C C . ARG A 1 80 ? 9.397 9.180 -5.449 1.00 91.56 80 ARG A C 1
ATOM 605 O O . ARG A 1 80 ? 8.718 8.321 -4.912 1.00 91.56 80 ARG A O 1
ATOM 612 N N . SER A 1 81 ? 9.107 10.470 -5.323 1.00 87.81 81 SER A N 1
ATOM 613 C CA . SER A 1 81 ? 7.837 10.881 -4.701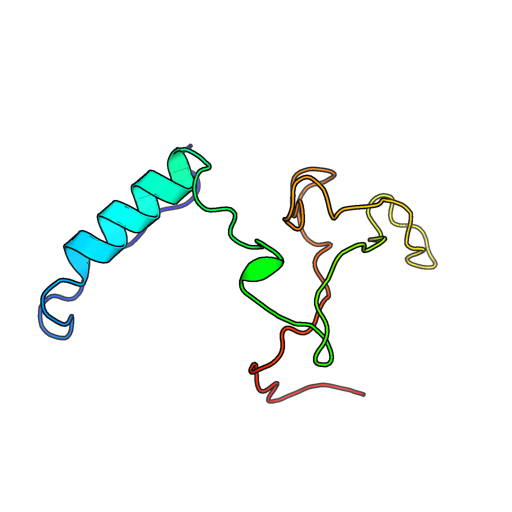 1.00 87.81 81 SER A CA 1
ATOM 614 C C . SER A 1 81 ? 6.644 10.457 -5.566 1.00 87.81 81 SER A C 1
ATOM 616 O O . SER A 1 81 ? 6.721 10.570 -6.787 1.00 87.81 81 SER A O 1
ATOM 618 N N . ALA A 1 82 ? 5.556 9.993 -4.940 1.00 78.50 82 ALA A N 1
ATOM 619 C CA . ALA A 1 82 ? 4.308 9.647 -5.624 1.00 78.50 82 ALA A CA 1
ATOM 620 C C . ALA A 1 82 ? 3.850 10.707 -6.653 1.00 78.50 82 ALA A C 1
ATOM 622 O O . ALA A 1 82 ? 4.108 11.903 -6.460 1.00 78.50 82 ALA A O 1
ATOM 623 N N . PRO A 1 83 ? 3.081 10.297 -7.682 1.00 85.19 83 PRO A N 1
ATOM 624 C CA . PRO A 1 83 ? 2.534 8.947 -7.876 1.00 85.19 83 PRO A CA 1
ATOM 625 C C . PRO A 1 83 ? 3.333 8.087 -8.865 1.00 85.19 83 PRO A C 1
ATOM 627 O O . PRO A 1 83 ? 3.854 8.600 -9.857 1.00 85.19 83 PRO A O 1
ATOM 630 N N . TYR A 1 84 ? 3.379 6.777 -8.627 1.00 91.69 84 TYR A N 1
ATOM 631 C CA . TYR A 1 84 ? 3.627 5.765 -9.674 1.00 91.69 84 TYR A CA 1
ATOM 632 C C . TYR A 1 84 ? 2.881 4.438 -9.444 1.00 91.69 84 TYR A C 1
ATOM 634 O O . TYR A 1 84 ? 2.933 3.559 -10.297 1.00 91.69 84 TYR A O 1
ATOM 642 N N . PHE A 1 85 ? 2.131 4.295 -8.348 1.00 93.50 85 PHE A N 1
ATOM 643 C CA . PHE A 1 85 ? 1.137 3.234 -8.197 1.00 93.50 85 PHE A CA 1
ATOM 644 C C . PHE A 1 85 ? -0.058 3.458 -9.136 1.00 93.50 85 PHE A C 1
ATOM 646 O O . PHE A 1 85 ? -0.817 4.418 -8.982 1.00 93.50 85 PHE A O 1
ATOM 653 N N . ASP A 1 86 ? -0.269 2.536 -10.068 1.00 92.00 86 ASP A N 1
ATOM 654 C CA . ASP A 1 86 ? -1.308 2.595 -11.107 1.00 92.00 86 ASP A CA 1
ATOM 655 C C . ASP A 1 86 ? -2.108 1.281 -11.250 1.00 92.00 86 ASP A C 1
ATOM 657 O O . ASP A 1 86 ? -2.907 1.103 -12.175 1.00 92.00 86 ASP A O 1
ATOM 661 N N . LEU A 1 87 ? -1.947 0.366 -10.293 1.00 93.50 87 LEU A N 1
ATOM 662 C CA . LEU A 1 87 ? -2.610 -0.934 -10.278 1.00 93.50 87 LEU A CA 1
ATOM 663 C C . LEU A 1 87 ? -4.071 -0.844 -9.817 1.00 93.50 87 LEU A C 1
ATOM 665 O O .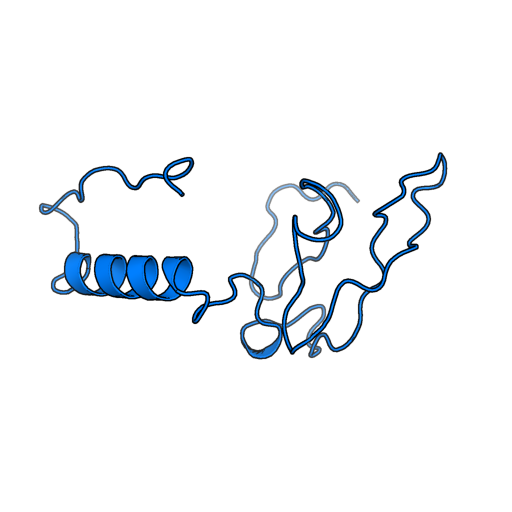 LEU A 1 87 ? -4.425 -0.100 -8.901 1.00 93.50 87 LEU A O 1
ATOM 669 N N . ASN A 1 88 ? -4.927 -1.685 -10.401 1.00 94.62 88 ASN A N 1
ATOM 670 C CA . ASN A 1 88 ? -6.308 -1.856 -9.951 1.00 94.62 88 ASN A CA 1
ATOM 671 C C . ASN A 1 88 ? -6.404 -3.074 -9.028 1.00 94.62 88 ASN A C 1
ATOM 673 O O . ASN A 1 88 ? -6.396 -4.208 -9.501 1.00 94.62 88 ASN A O 1
ATOM 677 N N . ILE A 1 89 ? -6.509 -2.828 -7.723 1.00 96.56 89 ILE A N 1
ATOM 678 C CA . ILE A 1 89 ? -6.691 -3.885 -6.723 1.00 96.56 89 ILE A CA 1
ATOM 679 C C . ILE A 1 89 ? -8.072 -4.534 -6.888 1.00 96.56 89 ILE A C 1
ATOM 681 O O . ILE A 1 89 ? -9.092 -3.844 -7.007 1.00 96.56 89 ILE A O 1
ATOM 685 N N . ASP A 1 90 ? -8.110 -5.865 -6.861 1.00 97.06 90 ASP A N 1
ATOM 686 C CA . ASP A 1 90 ? -9.355 -6.626 -6.931 1.00 97.06 90 ASP A CA 1
ATOM 687 C C . ASP A 1 90 ? -10.302 -6.279 -5.769 1.00 97.06 90 ASP A C 1
ATOM 689 O O . ASP A 1 90 ? -9.894 -5.991 -4.646 1.00 97.06 90 ASP A O 1
ATOM 693 N N . GLY A 1 91 ? -11.609 -6.320 -6.034 1.00 96.31 91 GLY A N 1
ATOM 694 C CA . GLY A 1 91 ? -12.640 -5.967 -5.050 1.00 96.31 91 GLY A CA 1
ATOM 695 C C . GLY A 1 91 ? -12.990 -4.475 -5.007 1.00 96.31 91 GLY A C 1
ATOM 696 O O . GLY A 1 91 ? -14.020 -4.115 -4.435 1.00 96.31 91 GLY A O 1
ATOM 697 N N . ILE A 1 92 ? -12.217 -3.606 -5.671 1.00 95.06 92 ILE A N 1
ATOM 698 C CA . ILE A 1 92 ? -12.561 -2.189 -5.840 1.00 95.06 92 ILE A CA 1
ATOM 699 C C . ILE A 1 92 ? -13.462 -2.011 -7.070 1.00 95.06 92 ILE A C 1
ATOM 701 O O . ILE A 1 92 ? -13.085 -2.314 -8.199 1.00 95.06 92 ILE A O 1
ATOM 705 N N . THR A 1 93 ? -14.668 -1.471 -6.864 1.00 92.94 93 THR A N 1
ATOM 706 C CA . THR A 1 93 ? -15.576 -1.103 -7.964 1.00 92.94 93 THR A CA 1
ATOM 707 C C . THR A 1 93 ? -15.310 0.333 -8.416 1.00 92.94 93 THR A C 1
ATOM 709 O O . THR A 1 93 ? -15.579 1.282 -7.680 1.00 92.94 93 THR A O 1
ATOM 712 N N . LEU A 1 94 ? -14.816 0.504 -9.644 1.00 90.94 94 LEU A N 1
ATOM 713 C CA . LEU A 1 94 ? -14.571 1.819 -10.242 1.00 90.94 94 LEU A CA 1
ATOM 714 C C . LEU A 1 94 ? -15.852 2.368 -10.883 1.00 90.94 94 LEU A C 1
ATOM 716 O O . LEU A 1 94 ? -16.359 1.799 -11.846 1.00 90.94 94 LEU A O 1
ATOM 720 N N . LEU A 1 95 ? -16.366 3.490 -10.372 1.00 91.56 95 LEU A N 1
ATOM 721 C CA . LEU A 1 95 ? -17.652 4.046 -10.817 1.00 91.56 95 LEU A CA 1
ATOM 722 C C . LEU A 1 95 ? -17.584 4.787 -12.165 1.00 91.56 95 LEU A C 1
ATOM 724 O O . LEU A 1 95 ? -18.595 4.869 -12.852 1.00 91.56 95 LEU A O 1
ATOM 728 N N . ASN A 1 96 ? -16.414 5.321 -12.545 1.00 88.00 96 ASN A N 1
ATOM 729 C CA . ASN A 1 96 ? -16.246 6.207 -13.708 1.00 88.00 96 ASN A CA 1
ATOM 730 C C . ASN A 1 96 ? -14.986 5.882 -14.536 1.00 88.00 96 ASN A C 1
ATOM 732 O O . ASN A 1 96 ? -14.260 6.789 -14.941 1.00 88.00 96 ASN A O 1
ATOM 736 N N . LYS A 1 97 ? -14.672 4.600 -14.757 1.00 79.69 97 LYS A N 1
ATOM 737 C CA . LYS A 1 97 ? -13.501 4.233 -15.571 1.00 79.69 97 LYS A CA 1
ATOM 738 C C . LYS A 1 97 ? -13.745 4.636 -17.031 1.00 79.69 97 LYS A C 1
ATOM 740 O O . LYS A 1 97 ? -14.648 4.103 -17.671 1.00 79.69 97 LYS A O 1
ATOM 745 N N . MET A 1 98 ? -12.965 5.589 -17.540 1.00 70.44 98 MET A N 1
ATOM 746 C CA . MET A 1 98 ? -12.902 5.864 -18.976 1.00 70.44 98 MET A CA 1
ATOM 747 C C . MET A 1 98 ? -12.039 4.776 -19.629 1.00 70.44 98 MET A C 1
ATOM 749 O O . MET A 1 98 ? -10.969 4.463 -19.106 1.00 70.44 98 MET A O 1
ATOM 753 N N . PHE A 1 99 ? -12.559 4.156 -20.691 1.00 60.38 99 PHE A N 1
ATOM 754 C CA . PHE A 1 99 ? -11.877 3.115 -21.467 1.00 60.38 99 PHE A CA 1
ATOM 755 C C . PHE A 1 99 ? -10.929 3.716 -22.500 1.00 60.38 99 PHE A C 1
ATOM 757 O O . PHE A 1 99 ? -11.278 4.788 -23.048 1.00 60.38 99 PHE A O 1
#

Foldseek 3Di:
DPPDDDDDDPPVPDDPCNVVVVVVVVVCVVVVVDDVFQQVVFDAPPDGDQWDQWQLVDDPVRDRDDIQDDPRGRNACPSHHDDTDDTDTPPDDDPDDDD

Radius of gyration: 16.84 Å; chains: 1; bounding box: 33×28×44 Å

Secondary structure (DSSP, 8-state):
--SS-PPPP-TTTPPTTHHHHHHHHHHHHHTT-S-TTBTTS--BTTB-----EE--S--TT----EE-EETTEE-TTTSSSS-------TT---TT---